Protein AF-A0A1H7T311-F1 (afdb_monomer)

pLDDT: mean 81.03, std 9.7, range [41.03, 91.69]

Nearest PDB structures (foldseek):
  3n1b-assembly2_B  TM=3.260E-01  e=4.628E-01  Mus musculus
  8f5h-assembly1_A  TM=3.523E-01  e=1.606E+00  Mus musculus
  8fit-assembly1_A  TM=4.089E-01  e=4.082E+00  synthetic construct
  3n1e-assembly2_B  TM=3.242E-01  e=2.081E+00  Mus musculus
  4a1s-assembly1_B  TM=5.057E-01  e=9.355E+00  Drosophila melanogaster

Foldseek 3Di:
DVVVVLVVLVVVLVVVLVVQLVVLCCQQPDDVHPHHNLVSNLVSVLVSLVSVLVSCVVVDDQLRNLQSVLVSLVSNLVSVVVVCVVVVPDCDPVNVVVSVVSNVSSVCSNCVVVVVVVVVD

Solvent-accessible surface area (backbone atoms only — not comparable to full-atom values): 6570 Å² total; per-residue (Å²): 113,66,70,60,54,53,52,50,52,51,50,52,51,50,55,52,38,52,52,47,39,53,54,34,44,52,42,13,68,37,91,90,39,98,36,52,58,64,56,17,46,50,53,31,53,51,52,40,51,50,52,52,46,69,74,42,51,94,77,45,53,74,60,54,44,21,42,52,53,20,49,52,46,50,51,55,47,48,48,54,52,51,50,40,61,73,70,65,53,76,83,43,72,68,57,54,49,52,48,51,50,49,52,53,52,23,49,45,38,54,46,47,60,66,54,62,64,64,74,77,111

Structure (mmCIF, N/CA/C/O backbone):
data_AF-A0A1H7T311-F1
#
_entry.id   AF-A0A1H7T311-F1
#
loop_
_atom_site.group_PDB
_atom_site.id
_atom_site.type_symbol
_atom_site.label_atom_id
_atom_site.label_alt_id
_atom_site.label_comp_id
_atom_site.label_asym_id
_atom_site.label_entity_id
_atom_site.label_seq_id
_atom_site.pdbx_PDB_ins_code
_atom_site.Cartn_x
_atom_site.Cartn_y
_atom_site.Cartn_z
_atom_site.occupancy
_atom_site.B_iso_or_equiv
_atom_site.auth_seq_id
_atom_site.auth_comp_id
_atom_site.auth_asym_id
_atom_site.auth_atom_id
_atom_site.pdbx_PDB_model_num
ATOM 1 N N . MET A 1 1 ? -20.824 -12.493 22.665 1.00 51.88 1 MET A N 1
ATOM 2 C CA . MET A 1 1 ? -21.071 -12.892 21.255 1.00 51.88 1 MET A CA 1
ATOM 3 C C . MET A 1 1 ? -20.292 -12.055 20.237 1.00 51.88 1 MET A C 1
ATOM 5 O O . MET A 1 1 ? -19.819 -12.632 19.267 1.00 51.88 1 MET A O 1
ATOM 9 N N . SER A 1 2 ? -20.088 -10.746 20.448 1.00 59.91 2 SER A N 1
ATOM 10 C CA . SER A 1 2 ? -19.362 -9.864 19.508 1.00 59.91 2 SER A CA 1
ATOM 11 C C . SER A 1 2 ? -17.925 -10.308 19.194 1.00 59.91 2 SER A C 1
ATOM 13 O O . SER A 1 2 ? -17.556 -10.378 18.029 1.00 59.91 2 SER A O 1
ATOM 15 N N . GLN A 1 3 ? -17.141 -10.706 20.203 1.00 62.62 3 GLN A 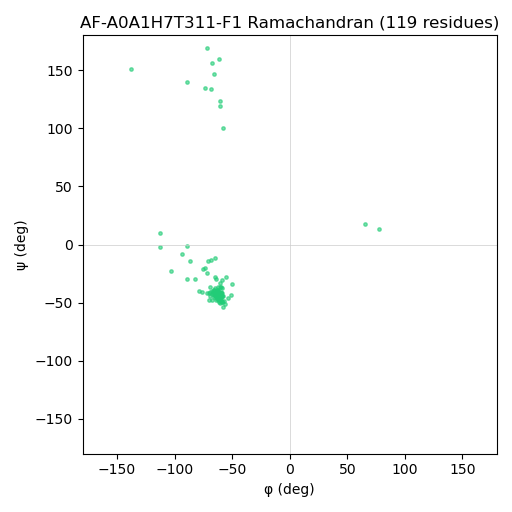N 1
ATOM 16 C CA . GLN A 1 3 ? -15.748 -11.150 20.020 1.00 62.62 3 GLN A CA 1
ATOM 17 C C . GLN A 1 3 ? -15.600 -12.371 19.093 1.00 62.62 3 GLN A C 1
ATOM 19 O O . GLN A 1 3 ? -14.646 -12.454 18.321 1.00 62.62 3 GLN A O 1
ATOM 24 N N . SER A 1 4 ? -16.550 -13.311 19.147 1.00 70.31 4 SER A N 1
ATOM 25 C CA . SER A 1 4 ? -16.546 -14.506 18.292 1.00 70.31 4 SER A CA 1
ATOM 26 C C . SER A 1 4 ? -16.850 -14.145 16.834 1.00 70.31 4 SER A C 1
ATOM 28 O O . SER A 1 4 ? -16.140 -14.586 15.932 1.00 70.31 4 SER A O 1
ATOM 30 N N . LEU A 1 5 ? -17.819 -13.253 16.608 1.00 71.12 5 LEU A N 1
ATOM 31 C CA . LEU A 1 5 ? -18.156 -12.723 15.284 1.00 71.12 5 LEU A CA 1
ATOM 32 C C . LEU A 1 5 ? -17.002 -11.935 14.653 1.00 71.12 5 LEU A C 1
ATOM 34 O O . LEU A 1 5 ? -16.716 -12.113 13.471 1.00 71.12 5 LEU A O 1
ATOM 38 N N . THR A 1 6 ? -16.300 -11.111 15.433 1.00 74.69 6 THR A N 1
ATOM 39 C CA . THR A 1 6 ? -15.123 -10.369 14.959 1.00 74.69 6 THR A CA 1
ATOM 40 C C . THR A 1 6 ? -13.998 -11.318 14.545 1.00 74.69 6 THR A C 1
ATOM 42 O O . THR A 1 6 ? -13.410 -11.151 13.479 1.00 74.69 6 THR A O 1
ATOM 45 N N . ARG A 1 7 ? -13.739 -12.371 15.330 1.00 78.38 7 ARG A N 1
ATOM 46 C CA . ARG A 1 7 ? -12.722 -13.379 15.000 1.00 78.38 7 ARG A CA 1
ATOM 47 C C . ARG A 1 7 ? -13.058 -14.144 13.717 1.00 78.38 7 ARG A C 1
ATOM 49 O O . ARG A 1 7 ? -12.171 -14.366 12.899 1.00 78.38 7 ARG A O 1
ATOM 56 N N . ILE A 1 8 ? -14.330 -14.494 13.518 1.00 82.56 8 ILE A N 1
ATOM 57 C CA . ILE A 1 8 ? -14.805 -15.142 12.287 1.00 82.56 8 ILE A CA 1
ATOM 58 C C . ILE A 1 8 ? -14.659 -14.195 11.090 1.00 82.56 8 ILE A C 1
ATOM 60 O O . ILE A 1 8 ? -14.152 -14.613 10.054 1.00 82.56 8 ILE A O 1
ATOM 64 N N . LYS A 1 9 ? -15.019 -12.911 11.232 1.00 80.00 9 LYS A N 1
ATOM 65 C CA . LYS A 1 9 ? -14.824 -11.906 10.174 1.00 80.00 9 LYS A CA 1
ATOM 66 C C . LYS A 1 9 ? -13.360 -11.800 9.746 1.00 80.00 9 LYS A C 1
ATOM 68 O O . LYS A 1 9 ? -13.082 -11.878 8.555 1.00 80.00 9 LYS A O 1
ATOM 73 N N . PHE A 1 10 ? -12.427 -11.692 10.692 1.00 83.12 10 PHE A N 1
ATOM 74 C CA . PHE A 1 10 ? -10.998 -11.648 10.365 1.00 83.12 10 PHE A CA 1
ATOM 75 C C . PHE A 1 10 ? -10.487 -12.946 9.743 1.00 83.12 10 PHE A C 1
ATOM 77 O O . PHE A 1 10 ? -9.679 -12.891 8.822 1.00 83.12 10 PHE A O 1
ATOM 84 N N . ALA A 1 11 ? -10.977 -14.104 10.193 1.00 84.44 11 ALA A N 1
ATOM 85 C CA . ALA A 1 11 ? -10.630 -15.383 9.583 1.00 84.44 11 ALA A CA 1
ATOM 86 C C . ALA A 1 11 ? -11.086 -15.449 8.117 1.00 84.44 11 ALA A C 1
ATOM 88 O O . ALA A 1 11 ? -10.303 -15.827 7.249 1.00 84.44 11 ALA A O 1
ATOM 89 N N . VAL A 1 12 ? -12.316 -15.013 7.823 1.00 87.38 12 VAL A N 1
ATOM 90 C CA . VAL A 1 12 ? -12.837 -14.940 6.450 1.00 87.38 12 VAL A CA 1
ATOM 91 C C . VAL A 1 12 ? -12.012 -13.971 5.605 1.00 87.38 12 VAL A C 1
ATOM 93 O O . VAL A 1 12 ? -11.591 -14.335 4.511 1.00 87.38 12 VAL A O 1
ATOM 96 N N . VAL A 1 13 ? -11.719 -12.772 6.116 1.00 88.06 13 VAL A N 1
ATOM 97 C CA . VAL A 1 13 ? -10.875 -11.790 5.414 1.00 88.06 13 VAL A CA 1
ATOM 98 C C . VAL A 1 13 ? -9.483 -12.361 5.139 1.00 88.06 13 VAL A C 1
ATOM 100 O O . VAL A 1 13 ? -8.975 -12.202 4.032 1.00 88.06 13 VAL A O 1
ATOM 103 N N . GLY A 1 14 ? -8.888 -13.079 6.095 1.00 86.69 14 GLY A N 1
ATOM 104 C CA . GLY A 1 14 ? -7.602 -13.752 5.916 1.00 86.69 14 GLY A CA 1
ATOM 105 C C . GLY A 1 14 ? -7.637 -14.802 4.804 1.00 86.69 14 GLY A C 1
ATOM 106 O O . GLY A 1 14 ? -6.791 -14.778 3.914 1.00 86.69 14 GLY A O 1
ATOM 107 N N . VAL A 1 15 ? -8.649 -15.676 4.796 1.00 91.12 15 VAL A N 1
ATOM 108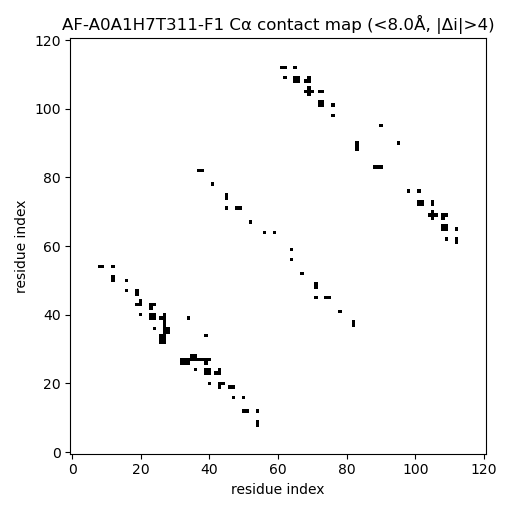 C CA . VAL A 1 15 ? -8.812 -16.702 3.747 1.00 91.12 15 VAL A CA 1
ATOM 109 C C . VAL A 1 15 ? -9.012 -16.063 2.372 1.00 91.12 15 VAL A C 1
ATOM 111 O O . VAL A 1 15 ? -8.344 -16.446 1.414 1.00 91.12 15 VAL A O 1
ATOM 114 N N . VAL A 1 16 ? -9.882 -15.055 2.268 1.00 90.31 16 VAL A N 1
ATOM 115 C CA . VAL A 1 16 ? -10.112 -14.323 1.013 1.00 90.31 16 VAL A CA 1
ATOM 116 C C . VAL A 1 16 ? -8.835 -13.620 0.544 1.00 90.31 16 VAL A C 1
ATOM 118 O O . VAL A 1 16 ? -8.522 -13.656 -0.643 1.00 90.31 16 VAL A O 1
ATOM 121 N N . SER A 1 17 ? -8.055 -13.045 1.463 1.00 87.69 17 SER A N 1
ATOM 122 C CA . SER A 1 17 ?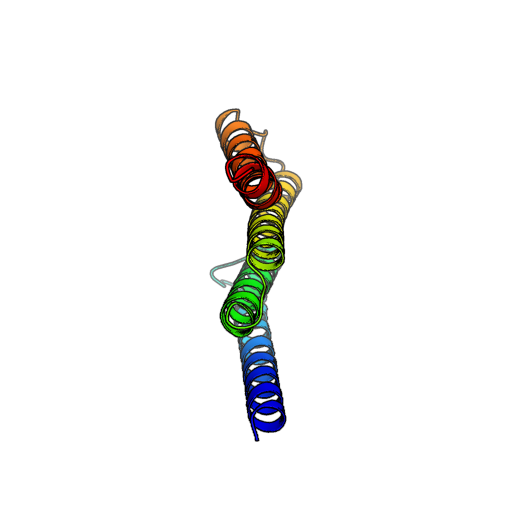 -6.781 -12.390 1.139 1.00 87.69 17 SER A CA 1
ATOM 123 C C . SER A 1 17 ? -5.771 -13.369 0.541 1.00 87.69 17 SER A C 1
ATOM 125 O O . SER A 1 17 ? -5.134 -13.053 -0.461 1.00 87.69 17 SER A O 1
ATOM 127 N N . LEU A 1 18 ? -5.664 -14.580 1.098 1.00 90.25 18 LEU A N 1
ATOM 128 C CA . LEU A 1 18 ? -4.796 -15.630 0.553 1.00 90.25 18 LEU A CA 1
ATOM 129 C C . LEU A 1 18 ? -5.221 -16.055 -0.857 1.00 90.25 18 LEU A C 1
ATOM 131 O O . LEU A 1 18 ? -4.364 -16.254 -1.717 1.00 90.25 18 LEU A O 1
ATOM 135 N N . LEU A 1 19 ? -6.529 -16.155 -1.114 1.00 91.69 19 LEU A N 1
ATOM 136 C CA . LEU A 1 19 ? -7.047 -16.470 -2.447 1.00 91.69 19 LEU A CA 1
ATOM 137 C C . LEU A 1 19 ? -6.724 -15.361 -3.454 1.00 91.69 19 LEU A C 1
ATOM 139 O O . LEU A 1 19 ? -6.274 -15.662 -4.556 1.00 91.69 19 LEU A O 1
ATOM 143 N N . ILE A 1 20 ? -6.891 -14.092 -3.070 1.00 90.50 20 ILE A N 1
ATOM 144 C CA . ILE A 1 20 ? -6.546 -12.938 -3.915 1.00 90.50 20 ILE A CA 1
ATOM 145 C C . ILE A 1 20 ? -5.061 -12.959 -4.273 1.00 90.50 20 ILE A C 1
ATOM 147 O O . ILE A 1 20 ? -4.720 -12.865 -5.450 1.00 90.50 20 ILE A O 1
ATOM 151 N N . ILE A 1 21 ? -4.185 -13.145 -3.280 1.00 90.19 21 ILE A N 1
ATOM 152 C CA . ILE A 1 21 ? -2.739 -13.250 -3.506 1.00 90.19 21 ILE A CA 1
ATOM 153 C C . ILE A 1 21 ? -2.439 -14.411 -4.457 1.00 90.19 21 ILE A C 1
ATOM 155 O O . ILE A 1 21 ? -1.725 -14.224 -5.437 1.00 90.19 21 ILE A O 1
ATOM 159 N N . GLY A 1 22 ? -3.007 -15.594 -4.211 1.00 88.88 22 GLY A N 1
ATOM 160 C CA . GLY A 1 22 ? -2.774 -16.771 -5.047 1.00 88.88 22 GLY A CA 1
ATOM 161 C C . GLY A 1 22 ? -3.194 -16.565 -6.504 1.00 88.88 22 GLY A C 1
ATOM 162 O O . GLY A 1 22 ? -2.442 -16.913 -7.414 1.00 88.88 22 GLY A O 1
ATOM 163 N N . VAL A 1 23 ? -4.365 -15.966 -6.738 1.00 90.25 23 VAL A N 1
ATOM 164 C CA . VAL A 1 23 ? -4.877 -15.690 -8.089 1.00 90.25 23 VAL A CA 1
ATOM 165 C C . VAL A 1 23 ? -4.028 -14.638 -8.799 1.00 90.25 23 VAL A C 1
ATOM 167 O O . VAL A 1 23 ? -3.634 -14.857 -9.943 1.00 90.25 23 VAL A O 1
ATOM 170 N N . LEU A 1 24 ? -3.713 -13.526 -8.133 1.00 89.56 24 LEU A N 1
ATOM 171 C CA . LEU A 1 24 ? -2.949 -12.435 -8.740 1.00 89.56 24 LEU A CA 1
ATOM 172 C C . LEU A 1 24 ? -1.499 -12.830 -9.005 1.00 89.56 24 LEU A C 1
ATOM 174 O O . LEU A 1 24 ? -1.009 -12.605 -10.106 1.00 89.56 24 LEU A O 1
ATOM 178 N N . MET A 1 25 ? -0.833 -13.493 -8.058 1.00 90.19 25 MET A N 1
ATOM 179 C CA . MET A 1 25 ? 0.533 -13.982 -8.267 1.00 90.19 25 MET A CA 1
ATOM 180 C C . MET A 1 25 ? 0.585 -15.020 -9.386 1.00 90.19 25 MET A C 1
ATOM 182 O O . MET A 1 25 ? 1.491 -14.983 -10.211 1.00 90.19 25 MET A O 1
ATOM 186 N N . ARG A 1 26 ? -0.410 -15.913 -9.475 1.00 88.50 26 ARG A N 1
ATOM 187 C CA . ARG A 1 26 ? -0.510 -16.843 -10.604 1.00 88.50 26 ARG A CA 1
ATOM 188 C C . ARG A 1 26 ? -0.696 -16.105 -11.930 1.00 88.50 26 ARG A C 1
ATOM 190 O O . ARG A 1 26 ? -0.085 -16.504 -12.912 1.00 88.50 26 ARG A O 1
ATOM 197 N N . ALA A 1 27 ? -1.515 -15.054 -11.961 1.00 85.56 27 ALA A N 1
ATOM 198 C CA . ALA A 1 27 ? -1.710 -14.239 -13.157 1.00 85.56 27 ALA A CA 1
ATOM 199 C C . ALA A 1 27 ? -0.434 -13.479 -13.561 1.00 85.56 27 ALA A C 1
ATOM 201 O O . ALA A 1 27 ? -0.135 -13.414 -14.747 1.00 85.56 27 ALA A O 1
ATOM 202 N N . GLY A 1 28 ? 0.333 -12.963 -12.595 1.00 83.50 28 GLY A N 1
ATOM 203 C CA . GLY A 1 28 ? 1.590 -12.249 -12.847 1.00 83.50 28 GLY A CA 1
ATOM 204 C C . GLY A 1 28 ? 2.781 -13.138 -13.210 1.00 83.50 28 GLY A C 1
ATOM 205 O O . GLY A 1 28 ? 3.749 -12.667 -13.795 1.00 83.50 28 GLY A O 1
ATOM 206 N N . LEU A 1 29 ? 2.730 -14.425 -12.854 1.00 86.31 29 LEU A N 1
ATOM 207 C CA . LEU A 1 29 ? 3.745 -15.419 -13.223 1.00 86.31 29 LEU A CA 1
ATOM 208 C C . LEU A 1 29 ? 3.392 -16.187 -14.506 1.00 86.31 29 LEU A C 1
ATOM 210 O O . LEU A 1 29 ? 4.210 -16.968 -14.987 1.00 86.31 29 LEU A O 1
ATOM 214 N N . ALA A 1 30 ? 2.180 -16.019 -15.039 1.00 87.25 30 ALA A N 1
ATOM 215 C CA . ALA A 1 30 ? 1.760 -16.690 -16.260 1.00 87.25 30 ALA A CA 1
ATOM 216 C C . ALA A 1 30 ? 2.435 -16.063 -17.490 1.00 87.25 30 ALA A C 1
ATOM 218 O O . ALA A 1 30 ? 2.450 -14.842 -17.649 1.00 87.25 30 ALA A O 1
ATOM 219 N N . GLU A 1 31 ? 2.947 -16.901 -18.394 1.00 79.50 31 GLU A N 1
ATOM 220 C CA . GLU A 1 31 ? 3.458 -16.445 -19.689 1.00 79.50 31 GLU A CA 1
ATOM 221 C C . GLU A 1 31 ? 2.331 -15.771 -20.492 1.00 79.50 31 GLU A C 1
ATOM 223 O O . GLU A 1 31 ? 1.274 -16.362 -20.712 1.00 79.50 31 GLU A O 1
ATOM 228 N N . GLY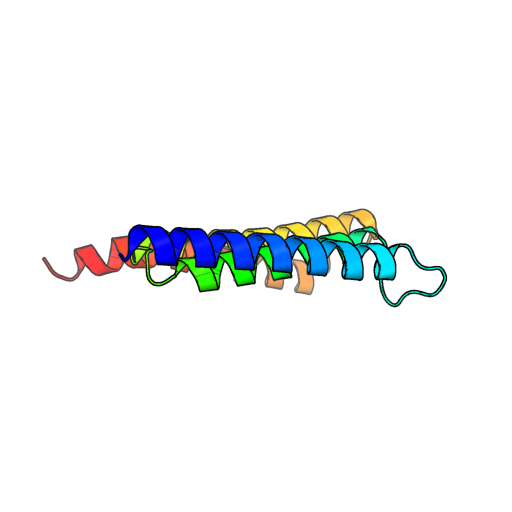 A 1 32 ? 2.540 -14.513 -20.898 1.00 79.12 32 GLY A N 1
ATOM 229 C CA . GLY A 1 32 ? 1.516 -13.697 -21.567 1.00 79.12 32 GLY A CA 1
ATOM 230 C C . GLY A 1 32 ? 0.442 -13.115 -20.636 1.00 79.12 32 GLY A C 1
ATOM 231 O O . GLY A 1 32 ? -0.589 -12.647 -21.119 1.00 79.12 32 GLY A O 1
ATOM 232 N N . GLY A 1 33 ? 0.656 -13.157 -19.316 1.00 74.88 33 GLY A N 1
ATOM 233 C CA . GLY A 1 33 ? -0.225 -12.536 -18.330 1.00 74.88 33 GLY A CA 1
ATOM 234 C C . GLY A 1 33 ? -0.332 -11.009 -18.483 1.00 74.88 33 GLY A C 1
ATOM 235 O O . GLY A 1 33 ? 0.542 -10.377 -19.076 1.00 74.88 33 GLY A O 1
ATOM 236 N N . PRO A 1 34 ? -1.400 -10.393 -17.940 1.00 78.56 34 PRO A N 1
ATOM 237 C CA . PRO A 1 34 ? -1.649 -8.954 -18.067 1.00 78.56 34 PRO A CA 1
ATOM 238 C C . PRO A 1 34 ? -0.678 -8.084 -17.258 1.00 78.56 34 PRO A C 1
ATOM 240 O O . PRO A 1 34 ? -0.649 -6.875 -17.465 1.00 78.56 34 PRO A O 1
ATOM 243 N N . TRP A 1 35 ? 0.065 -8.688 -16.329 1.00 81.12 35 TRP A N 1
ATOM 244 C CA . TRP A 1 35 ? 0.946 -8.005 -15.389 1.00 81.12 35 TRP A CA 1
ATOM 245 C C . TRP A 1 35 ? 2.259 -8.754 -15.234 1.00 81.12 35 TRP A C 1
ATOM 247 O O . TRP A 1 35 ? 2.288 -9.983 -15.311 1.00 81.12 35 TRP A O 1
ATOM 257 N N . GLY A 1 36 ? 3.326 -8.016 -14.936 1.00 84.56 36 GLY A N 1
ATOM 258 C CA . GLY A 1 36 ? 4.571 -8.608 -14.453 1.00 84.56 36 GLY A CA 1
ATOM 259 C C . GLY A 1 36 ? 4.459 -9.124 -13.006 1.00 84.56 36 GLY A C 1
ATOM 260 O O . GLY A 1 36 ? 3.517 -8.782 -12.284 1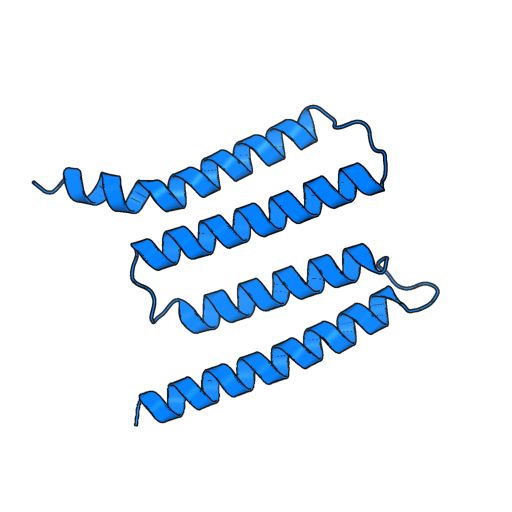.00 84.56 36 GLY A O 1
ATOM 261 N N . PRO A 1 37 ? 5.450 -9.894 -12.513 1.00 84.75 37 PRO A N 1
ATOM 262 C CA . PRO A 1 37 ? 5.443 -10.411 -11.141 1.00 84.75 37 PRO A CA 1
ATOM 263 C C . PRO A 1 37 ? 5.390 -9.308 -10.074 1.00 84.75 37 PRO A C 1
ATOM 265 O O . PRO A 1 37 ? 4.725 -9.464 -9.050 1.00 84.75 37 PRO A O 1
ATOM 268 N N . PHE A 1 38 ? 6.076 -8.185 -10.315 1.00 84.44 38 PHE A N 1
ATOM 269 C CA . PHE A 1 38 ? 6.099 -7.041 -9.403 1.00 84.44 38 PHE A CA 1
ATOM 270 C C . PHE A 1 38 ? 4.749 -6.312 -9.361 1.00 84.44 38 PHE A C 1
ATOM 272 O O . PHE A 1 38 ? 4.203 -6.091 -8.282 1.00 84.44 38 PHE A O 1
ATOM 279 N N . GLU A 1 39 ? 4.171 -6.015 -10.526 1.00 84.06 39 GLU A N 1
ATOM 280 C CA . GLU A 1 39 ? 2.852 -5.385 -10.646 1.00 84.06 39 GLU A CA 1
ATOM 281 C C . GLU A 1 39 ? 1.756 -6.247 -10.004 1.00 84.06 39 GLU A C 1
ATOM 283 O O . GLU A 1 39 ? 0.927 -5.750 -9.243 1.00 84.06 39 GLU A O 1
ATOM 288 N N . ALA A 1 40 ? 1.784 -7.562 -10.233 1.00 86.94 40 ALA A N 1
ATOM 289 C CA . ALA A 1 40 ? 0.844 -8.488 -9.613 1.00 86.94 40 ALA A CA 1
ATOM 290 C C . ALA A 1 40 ? 0.963 -8.509 -8.080 1.00 86.94 40 ALA A C 1
ATOM 292 O O . ALA A 1 40 ? -0.055 -8.503 -7.381 1.00 86.94 40 ALA A O 1
ATOM 293 N N . ALA A 1 41 ? 2.191 -8.483 -7.548 1.00 86.50 41 ALA A N 1
ATOM 294 C CA . ALA A 1 41 ? 2.432 -8.387 -6.111 1.00 86.50 41 ALA A CA 1
ATOM 295 C C . ALA A 1 41 ? 1.917 -7.057 -5.540 1.00 86.50 41 ALA A C 1
ATOM 297 O O . ALA A 1 41 ? 1.238 -7.045 -4.513 1.00 86.50 41 ALA A O 1
ATOM 298 N N . ALA A 1 42 ? 2.179 -5.946 -6.228 1.00 87.75 42 ALA A N 1
ATOM 299 C CA . ALA A 1 42 ? 1.696 -4.623 -5.859 1.00 87.75 42 ALA A CA 1
ATOM 300 C C . ALA A 1 42 ? 0.162 -4.558 -5.795 1.00 87.75 42 ALA A C 1
ATOM 302 O O . ALA A 1 42 ? -0.402 -4.128 -4.786 1.00 87.75 42 ALA A O 1
ATOM 303 N N . VAL A 1 43 ? -0.527 -5.044 -6.832 1.00 88.19 43 VAL A N 1
ATOM 304 C CA . VAL A 1 43 ? -1.997 -5.095 -6.873 1.00 88.19 43 VAL A CA 1
ATOM 305 C C . VAL A 1 43 ? -2.541 -5.972 -5.744 1.00 88.19 43 VAL A C 1
ATOM 307 O O . VAL A 1 43 ? -3.493 -5.577 -5.065 1.00 88.19 43 VAL A O 1
ATOM 310 N N . ALA A 1 44 ? -1.921 -7.128 -5.490 1.00 89.50 44 ALA A N 1
ATOM 311 C CA . ALA A 1 44 ? -2.336 -8.025 -4.416 1.00 89.50 44 ALA A CA 1
ATOM 312 C C . ALA A 1 44 ? -2.210 -7.369 -3.037 1.00 89.50 44 ALA A C 1
ATOM 314 O O . ALA A 1 44 ? -3.165 -7.389 -2.257 1.00 89.50 44 ALA A O 1
ATOM 315 N N . ILE A 1 45 ? -1.066 -6.742 -2.752 1.00 89.31 45 ILE A N 1
ATOM 316 C CA . ILE A 1 45 ? -0.817 -6.040 -1.490 1.00 89.31 45 ILE A CA 1
ATOM 317 C C . ILE A 1 45 ? -1.839 -4.914 -1.295 1.00 89.31 45 ILE A C 1
ATOM 319 O O . ILE A 1 45 ? -2.447 -4.822 -0.227 1.00 89.31 45 ILE A O 1
ATOM 323 N N . THR A 1 46 ? -2.097 -4.104 -2.326 1.00 90.00 46 THR A N 1
ATOM 324 C CA . THR A 1 46 ? -3.067 -3.003 -2.249 1.00 90.00 4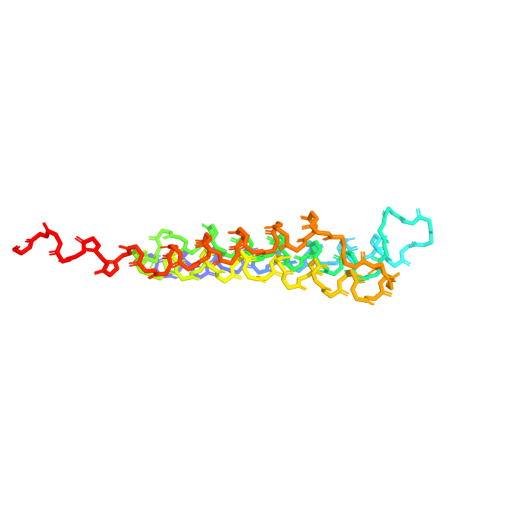6 THR A CA 1
ATOM 325 C C . THR A 1 46 ? -4.494 -3.506 -2.022 1.00 90.00 46 THR A C 1
ATOM 327 O O . THR A 1 46 ? -5.193 -2.981 -1.154 1.00 90.00 46 THR A O 1
ATOM 330 N N . MET A 1 47 ? -4.939 -4.551 -2.730 1.00 89.81 47 MET A N 1
ATOM 331 C CA . MET A 1 47 ? -6.276 -5.123 -2.515 1.00 89.81 47 MET A CA 1
ATOM 332 C C . MET A 1 47 ? -6.445 -5.682 -1.100 1.00 89.81 47 MET A C 1
ATOM 334 O O . MET A 1 47 ? -7.467 -5.428 -0.458 1.00 89.81 47 MET A O 1
ATOM 338 N N . VAL A 1 48 ? -5.446 -6.409 -0.592 1.00 91.62 48 VAL A N 1
ATOM 339 C CA . VAL A 1 48 ? -5.471 -6.955 0.772 1.00 91.62 48 VAL A CA 1
ATOM 340 C C . VAL A 1 48 ? -5.496 -5.832 1.805 1.00 91.62 48 VAL A C 1
ATOM 342 O O . VAL A 1 48 ? -6.288 -5.884 2.745 1.00 91.62 48 VAL A O 1
ATOM 345 N N . ALA A 1 49 ? -4.696 -4.782 1.616 1.00 89.06 49 ALA A N 1
ATOM 346 C CA . ALA A 1 49 ? -4.664 -3.645 2.525 1.00 89.06 49 ALA A CA 1
ATOM 347 C C . ALA A 1 49 ? -6.018 -2.907 2.576 1.00 89.06 49 ALA A C 1
ATOM 349 O O . ALA A 1 49 ? -6.496 -2.584 3.664 1.00 89.06 49 ALA A O 1
ATOM 350 N N . ILE A 1 50 ? -6.688 -2.719 1.432 1.00 88.44 50 ILE A N 1
ATOM 351 C CA . ILE A 1 50 ? -8.039 -2.131 1.366 1.00 88.44 50 ILE A CA 1
ATOM 352 C C . ILE A 1 50 ? -9.070 -3.025 2.064 1.00 88.44 50 ILE A C 1
ATOM 354 O O . ILE A 1 50 ? -9.914 -2.527 2.810 1.00 88.44 50 ILE A O 1
ATOM 358 N N . LEU A 1 51 ? -9.017 -4.342 1.843 1.00 89.25 51 LEU A N 1
ATOM 359 C CA . LEU A 1 51 ? -9.928 -5.290 2.491 1.00 89.25 51 LEU A CA 1
ATOM 360 C C . LEU A 1 51 ? -9.759 -5.286 4.010 1.00 89.25 51 LEU A C 1
ATOM 362 O O . LEU A 1 51 ? -10.750 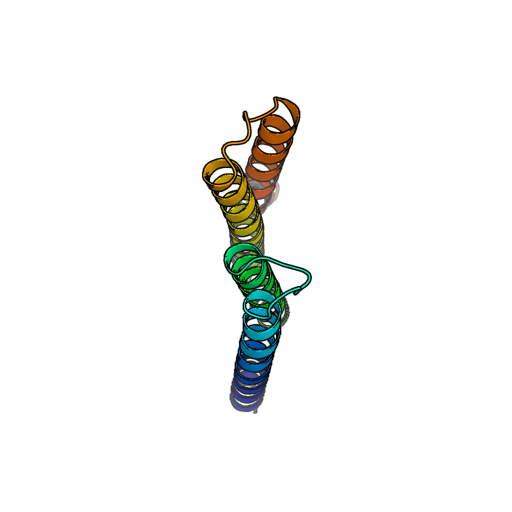-5.235 4.740 1.00 89.25 51 LEU A O 1
ATOM 366 N N . LEU A 1 52 ? -8.514 -5.291 4.489 1.00 86.75 52 LEU A N 1
ATOM 367 C CA . LEU A 1 52 ? -8.207 -5.191 5.912 1.00 86.75 52 LEU A CA 1
ATOM 368 C C . LEU A 1 52 ? -8.705 -3.868 6.493 1.00 86.75 52 LEU A C 1
ATOM 370 O O . LEU A 1 52 ? -9.370 -3.881 7.531 1.00 86.75 52 LEU A O 1
ATOM 374 N N . PHE A 1 53 ? -8.470 -2.750 5.806 1.00 87.19 53 PHE A N 1
ATOM 375 C CA . PHE A 1 53 ? -8.970 -1.442 6.222 1.00 87.19 53 PHE A CA 1
ATOM 376 C C . PHE A 1 53 ? -10.497 -1.434 6.346 1.00 87.19 53 PHE A C 1
ATOM 378 O O . PHE A 1 53 ? -11.013 -1.202 7.434 1.00 87.19 53 PHE A O 1
ATOM 385 N N . LYS A 1 54 ? -11.233 -1.833 5.301 1.00 87.00 54 LYS A N 1
ATOM 386 C CA . LYS A 1 54 ? -12.705 -1.906 5.355 1.00 87.00 54 LYS A CA 1
ATOM 387 C C . LYS A 1 54 ? -13.227 -2.865 6.424 1.00 87.00 54 LYS A C 1
ATOM 389 O O . LYS A 1 54 ? -14.283 -2.646 7.007 1.00 87.00 54 LYS A O 1
ATOM 394 N N . SER A 1 55 ? -12.504 -3.949 6.702 1.00 83.75 55 SER A N 1
ATOM 395 C CA . SER A 1 55 ? -12.897 -4.889 7.758 1.00 83.75 55 SER A CA 1
ATOM 396 C C . SER A 1 55 ? -12.696 -4.329 9.173 1.00 83.75 55 SER A C 1
ATOM 398 O O . SER A 1 55 ? -13.365 -4.770 10.112 1.00 83.75 55 SER A O 1
ATOM 400 N N . THR A 1 56 ? -11.787 -3.361 9.324 1.00 83.75 56 THR A N 1
ATOM 401 C CA . THR A 1 56 ? -11.372 -2.790 10.611 1.00 83.75 56 THR A CA 1
ATOM 402 C C . THR A 1 56 ? -11.981 -1.420 10.880 1.00 83.75 56 THR A C 1
ATOM 404 O O . THR A 1 56 ? -12.127 -1.093 12.053 1.00 83.75 56 THR A O 1
ATOM 407 N N . GLU A 1 57 ? -12.406 -0.671 9.855 1.00 82.19 57 GLU A N 1
ATOM 408 C CA . GLU A 1 57 ? -12.836 0.736 9.951 1.00 82.19 57 GLU A CA 1
ATOM 409 C C . GLU A 1 57 ? -13.876 0.981 11.055 1.00 82.19 57 GLU A C 1
ATOM 411 O O . GLU A 1 57 ? -13.704 1.875 11.875 1.00 82.19 57 GLU A O 1
ATOM 416 N N . ALA A 1 58 ? -14.874 0.101 11.189 1.00 81.00 58 ALA A N 1
ATOM 417 C CA . ALA A 1 58 ? -15.922 0.209 12.210 1.00 81.00 58 ALA A CA 1
ATOM 418 C C . ALA A 1 58 ? -15.423 0.064 13.665 1.00 81.00 58 ALA A C 1
ATOM 420 O O . ALA A 1 58 ? -16.176 0.310 14.605 1.00 81.00 58 ALA A O 1
ATOM 421 N N . HIS A 1 59 ? -14.179 -0.376 13.861 1.00 81.69 59 HIS A N 1
ATOM 422 C CA . HIS A 1 59 ? -13.541 -0.563 15.166 1.00 81.69 59 HIS A CA 1
ATOM 423 C C . HIS A 1 59 ? -12.386 0.422 15.401 1.00 81.69 59 HIS A C 1
ATOM 425 O O . HIS A 1 59 ? -11.762 0.378 16.463 1.00 81.69 59 HIS A O 1
ATOM 431 N N . LEU A 1 60 ? -12.070 1.280 14.426 1.00 82.38 60 LEU A N 1
ATOM 432 C CA . LEU A 1 60 ? -11.015 2.277 14.549 1.00 82.38 60 LEU A CA 1
ATOM 433 C C . LEU A 1 60 ? -11.585 3.570 15.134 1.00 82.38 60 LEU A C 1
ATOM 435 O O . LEU A 1 60 ? -12.668 4.023 14.778 1.00 82.38 60 LEU A O 1
ATOM 439 N N . SER A 1 61 ? -10.827 4.200 16.028 1.00 84.62 61 SER A N 1
ATOM 440 C CA . SER A 1 61 ? -11.072 5.607 16.356 1.00 84.62 61 SER A CA 1
ATOM 441 C C . SER A 1 61 ? -10.736 6.496 15.153 1.00 84.62 61 SER A C 1
ATOM 443 O O . SER A 1 61 ? -9.859 6.152 14.362 1.00 84.62 61 SER A O 1
ATOM 445 N N . THR A 1 62 ? -11.327 7.691 15.064 1.00 82.44 62 THR A N 1
ATOM 446 C CA . THR A 1 62 ? -11.080 8.666 13.978 1.00 82.44 62 THR A CA 1
ATOM 447 C C . THR A 1 62 ? -9.590 8.932 13.726 1.00 82.44 62 THR A C 1
ATOM 449 O O . THR A 1 62 ? -9.157 9.128 12.594 1.00 82.44 62 THR A O 1
ATOM 452 N N . ARG A 1 63 ? -8.764 8.903 14.782 1.00 81.00 63 ARG A N 1
ATOM 453 C CA . ARG A 1 63 ? -7.309 9.059 14.654 1.00 81.00 63 ARG A CA 1
ATOM 454 C C . ARG A 1 63 ? -6.644 7.831 14.032 1.00 81.00 63 ARG A C 1
ATOM 456 O O . ARG A 1 63 ? -5.739 7.984 13.220 1.00 81.00 63 ARG A O 1
ATOM 463 N N . GLN A 1 64 ? -7.057 6.629 14.425 1.00 84.12 64 GLN A N 1
ATOM 464 C CA . GLN A 1 64 ? -6.518 5.390 13.863 1.00 84.12 64 GLN A CA 1
ATOM 465 C C . GLN A 1 64 ? -6.960 5.196 12.412 1.00 84.12 64 GLN A C 1
ATOM 467 O O . GLN A 1 64 ? -6.160 4.746 11.600 1.00 84.12 64 GLN A O 1
ATOM 472 N N . GLU A 1 65 ? -8.191 5.584 12.081 1.00 85.75 65 GLU A N 1
ATOM 473 C CA . GLU A 1 65 ? -8.703 5.586 10.712 1.00 85.75 65 GLU A CA 1
ATOM 474 C C . GLU A 1 65 ? -7.879 6.519 9.814 1.00 85.75 65 GLU A C 1
ATOM 476 O O . GLU A 1 65 ? -7.374 6.085 8.781 1.00 85.75 65 GLU A O 1
ATOM 481 N N . GLY A 1 66 ? -7.639 7.762 10.253 1.00 84.88 66 GLY A N 1
ATOM 482 C CA . GLY A 1 66 ? -6.790 8.712 9.526 1.00 84.88 66 GLY A CA 1
ATOM 483 C C . GLY A 1 66 ? -5.360 8.203 9.311 1.00 84.88 66 GLY A C 1
ATOM 484 O O . GLY A 1 66 ? -4.819 8.309 8.212 1.00 84.88 66 GLY A O 1
ATOM 485 N N . VAL A 1 67 ? -4.755 7.572 10.325 1.00 87.00 67 VAL A N 1
ATOM 486 C CA . VAL A 1 67 ? -3.426 6.947 10.188 1.00 87.00 67 VAL A CA 1
ATOM 487 C C . VAL A 1 67 ? -3.455 5.770 9.213 1.00 87.00 67 VAL A C 1
ATOM 489 O O . VAL A 1 67 ? -2.558 5.650 8.383 1.00 87.00 67 VAL A O 1
ATOM 492 N N . ALA A 1 68 ? -4.470 4.910 9.276 1.00 86.75 68 ALA A N 1
ATOM 493 C CA . ALA A 1 68 ? -4.578 3.762 8.383 1.00 86.75 68 ALA A CA 1
ATOM 494 C C . ALA A 1 68 ? -4.785 4.190 6.917 1.00 86.75 68 ALA A C 1
ATOM 496 O O . ALA A 1 68 ? -4.143 3.634 6.027 1.00 86.75 68 ALA A O 1
ATOM 497 N N . LEU A 1 69 ? -5.586 5.230 6.667 1.00 87.06 69 LEU A N 1
ATOM 498 C CA . LEU A 1 69 ? -5.725 5.845 5.343 1.00 87.06 69 LEU A CA 1
ATOM 499 C C . LEU A 1 69 ? -4.408 6.454 4.853 1.00 87.06 69 LEU A C 1
ATOM 501 O O . LEU A 1 69 ? -4.016 6.230 3.710 1.00 87.06 69 LEU A O 1
ATOM 505 N N . ALA A 1 70 ? -3.688 7.175 5.715 1.00 86.94 70 ALA A N 1
ATOM 506 C CA . ALA A 1 70 ? -2.384 7.727 5.366 1.00 86.94 70 ALA A CA 1
ATOM 507 C C . ALA A 1 70 ? -1.377 6.626 5.001 1.00 86.94 70 ALA A C 1
ATOM 509 O O . ALA A 1 70 ? -0.662 6.755 4.010 1.00 86.94 70 ALA A O 1
ATOM 510 N N . LEU A 1 71 ? -1.360 5.516 5.746 1.00 89.12 71 LEU A N 1
ATOM 511 C CA . LEU A 1 71 ? -0.519 4.360 5.436 1.00 89.12 71 LEU A CA 1
ATOM 512 C C . LEU A 1 71 ? -0.899 3.704 4.106 1.00 89.12 71 LEU A C 1
ATOM 514 O O . LEU A 1 71 ? -0.003 3.352 3.346 1.00 89.12 71 LEU A O 1
ATOM 518 N N . LEU A 1 72 ? -2.192 3.580 3.790 1.00 88.44 72 LEU A N 1
ATOM 519 C CA . LEU A 1 72 ? -2.644 3.087 2.484 1.00 88.44 72 LEU A CA 1
ATOM 520 C C . LEU A 1 72 ? -2.173 3.987 1.338 1.00 88.44 72 LEU A C 1
ATOM 522 O O . LEU A 1 72 ? -1.701 3.493 0.317 1.00 88.44 72 LEU A O 1
ATOM 526 N N . ILE A 1 73 ? -2.261 5.307 1.511 1.00 87.81 73 ILE A N 1
ATOM 527 C CA . ILE A 1 73 ? -1.788 6.267 0.509 1.00 87.81 73 ILE A CA 1
ATOM 528 C C . ILE A 1 73 ? -0.274 6.138 0.328 1.00 87.81 73 ILE A C 1
ATOM 530 O O . ILE A 1 73 ? 0.199 6.030 -0.802 1.00 87.81 73 ILE A O 1
ATOM 534 N N . LEU A 1 74 ? 0.489 6.101 1.423 1.00 89.25 74 LEU A N 1
ATOM 535 C CA . LEU A 1 74 ? 1.944 5.948 1.379 1.00 89.25 74 LEU A CA 1
ATOM 536 C C . LEU A 1 74 ? 2.370 4.614 0.763 1.00 89.25 74 LEU A C 1
ATOM 538 O O . LEU A 1 74 ? 3.344 4.581 0.018 1.00 89.25 74 LEU A O 1
ATOM 542 N N . LEU A 1 75 ? 1.632 3.535 1.024 1.00 90.12 75 LEU A N 1
ATOM 543 C CA . LEU A 1 75 ? 1.848 2.232 0.404 1.00 90.12 75 LEU A CA 1
ATOM 544 C C . LEU A 1 75 ? 1.688 2.315 -1.119 1.00 90.12 75 LEU A C 1
ATOM 546 O O . LEU A 1 75 ? 2.589 1.905 -1.846 1.00 90.12 75 LEU A O 1
ATOM 550 N N . CYS A 1 76 ? 0.592 2.904 -1.606 1.00 87.44 76 CYS A N 1
ATOM 551 C CA . CYS A 1 76 ? 0.365 3.095 -3.040 1.00 87.44 76 CYS A CA 1
ATOM 552 C C . CYS A 1 76 ? 1.442 3.978 -3.685 1.00 87.44 76 CYS A C 1
ATOM 554 O O . CYS A 1 76 ? 1.946 3.653 -4.758 1.00 87.44 76 CYS A O 1
ATOM 556 N N . LEU A 1 77 ? 1.828 5.076 -3.029 1.00 87.00 77 LEU A N 1
ATOM 557 C CA . LEU A 1 77 ? 2.898 5.951 -3.515 1.00 87.00 77 LEU A CA 1
ATOM 558 C C . LEU A 1 77 ? 4.252 5.242 -3.550 1.00 87.00 77 LEU A C 1
ATOM 560 O O . LEU A 1 77 ? 4.994 5.402 -4.514 1.00 87.00 77 LEU A O 1
ATOM 564 N N . GLY A 1 78 ? 4.565 4.456 -2.519 1.00 85.25 78 GLY A N 1
ATOM 565 C CA . GLY A 1 78 ? 5.790 3.669 -2.442 1.00 85.25 78 GLY A CA 1
ATOM 566 C C . GLY A 1 78 ? 5.867 2.635 -3.559 1.00 85.25 78 GLY A C 1
ATOM 567 O O . GLY A 1 78 ? 6.896 2.537 -4.216 1.00 85.25 78 GLY A O 1
ATOM 568 N N . ILE A 1 79 ? 4.764 1.932 -3.832 1.00 86.56 79 ILE A N 1
ATOM 569 C CA . ILE A 1 79 ? 4.654 0.999 -4.960 1.00 86.56 79 ILE A CA 1
ATOM 570 C C . ILE A 1 79 ? 4.960 1.710 -6.283 1.00 86.56 79 ILE A C 1
ATOM 572 O O . ILE A 1 79 ? 5.823 1.251 -7.022 1.00 86.56 79 ILE A O 1
ATOM 576 N N . VAL A 1 80 ? 4.310 2.847 -6.555 1.00 83.94 80 VAL A N 1
ATOM 577 C CA . VAL A 1 80 ? 4.521 3.617 -7.796 1.00 83.94 80 VAL A CA 1
ATOM 578 C C . VAL A 1 80 ?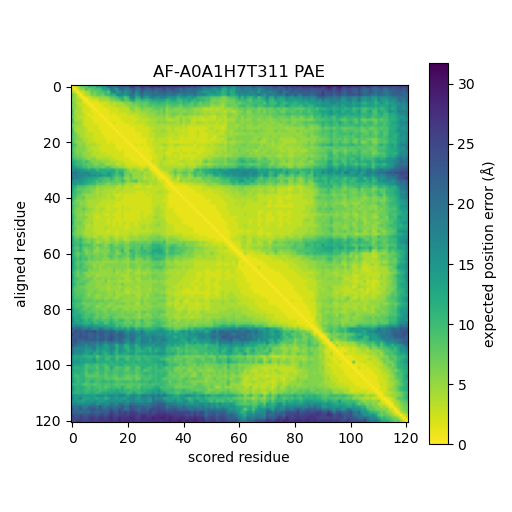 5.958 4.133 -7.905 1.00 83.94 80 VAL A C 1
ATOM 580 O O . VAL A 1 80 ? 6.542 4.120 -8.984 1.00 83.94 80 VAL A O 1
ATOM 583 N N . ALA A 1 81 ? 6.549 4.586 -6.799 1.00 82.75 81 ALA A N 1
ATOM 584 C CA . ALA A 1 81 ? 7.927 5.064 -6.789 1.00 82.75 81 ALA A CA 1
ATOM 585 C C . ALA A 1 81 ? 8.931 3.934 -7.064 1.00 82.75 81 ALA A C 1
ATOM 587 O O . ALA A 1 81 ? 9.880 4.132 -7.818 1.00 82.75 81 ALA A O 1
ATOM 588 N N . VAL A 1 82 ? 8.722 2.753 -6.474 1.00 84.19 82 VAL A N 1
ATOM 589 C CA . VAL A 1 82 ? 9.565 1.575 -6.720 1.00 84.19 82 VAL A CA 1
ATOM 590 C C . VAL A 1 82 ? 9.410 1.089 -8.159 1.00 84.19 82 VAL A C 1
ATOM 592 O O . VAL A 1 82 ? 10.415 0.782 -8.791 1.00 84.19 82 VAL A O 1
ATOM 595 N N . ASP A 1 83 ? 8.189 1.079 -8.693 1.00 81.69 83 ASP A N 1
ATOM 596 C CA . ASP A 1 83 ? 7.920 0.715 -10.085 1.00 81.69 83 ASP A CA 1
ATOM 597 C C . ASP A 1 83 ? 8.680 1.622 -11.065 1.00 81.69 83 ASP A C 1
ATOM 599 O O . ASP A 1 83 ? 9.448 1.141 -11.895 1.00 81.69 83 ASP A O 1
ATOM 603 N N . ALA A 1 84 ? 8.589 2.944 -10.876 1.00 78.00 84 ALA A N 1
ATOM 604 C CA . ALA A 1 84 ? 9.314 3.922 -11.688 1.00 78.00 84 ALA A CA 1
ATOM 605 C C . ALA A 1 84 ? 10.844 3.757 -11.602 1.00 78.00 84 ALA A C 1
ATOM 607 O O . ALA A 1 84 ? 11.546 3.924 -12.601 1.00 78.00 84 ALA A O 1
ATOM 608 N N . LEU A 1 85 ? 11.372 3.404 -10.422 1.00 80.56 85 LEU A N 1
ATOM 609 C CA . LEU A 1 85 ? 12.799 3.124 -10.234 1.00 80.56 85 LEU A CA 1
ATOM 610 C C . LEU A 1 85 ? 13.243 1.855 -10.972 1.00 80.56 85 LEU A C 1
ATOM 612 O O . LEU A 1 85 ? 14.309 1.857 -11.583 1.00 80.56 85 LEU A O 1
ATOM 616 N N . ILE A 1 86 ? 12.446 0.784 -10.919 1.00 80.69 86 ILE A N 1
ATOM 617 C CA . ILE A 1 86 ? 12.746 -0.484 -11.599 1.00 80.69 86 ILE A CA 1
ATOM 618 C C . ILE A 1 86 ? 12.638 -0.321 -13.119 1.00 80.69 86 ILE A C 1
ATOM 620 O O . ILE A 1 86 ? 13.489 -0.831 -13.847 1.00 80.69 86 ILE A O 1
ATOM 624 N N . ALA A 1 87 ? 11.634 0.417 -13.598 1.00 79.69 87 ALA A N 1
ATOM 625 C CA . ALA A 1 87 ? 11.424 0.688 -15.018 1.00 79.69 87 ALA A CA 1
ATOM 626 C C . ALA A 1 87 ? 12.506 1.602 -15.629 1.00 79.69 87 ALA A C 1
ATOM 628 O O . ALA A 1 87 ? 12.600 1.719 -16.850 1.00 79.69 87 ALA A O 1
ATOM 629 N N . GLY A 1 88 ? 13.333 2.250 -14.799 1.00 70.75 88 GLY A N 1
ATOM 630 C CA . GLY A 1 88 ? 14.365 3.183 -15.253 1.00 70.75 88 GLY A CA 1
ATOM 631 C C . GLY A 1 88 ? 13.791 4.435 -15.922 1.00 70.75 88 GLY A C 1
ATOM 632 O O . GLY A 1 88 ? 14.508 5.131 -16.643 1.00 70.75 88 GLY A O 1
ATOM 633 N N . GLU A 1 89 ? 12.505 4.723 -15.710 1.00 70.44 89 GLU A N 1
ATOM 634 C CA . GLU A 1 89 ? 11.859 5.892 -16.288 1.00 70.44 89 GLU A CA 1
ATOM 635 C C . GLU A 1 89 ? 12.414 7.167 -15.647 1.00 70.44 89 GLU A C 1
ATOM 637 O O . GLU A 1 89 ? 12.537 7.289 -14.424 1.00 70.44 89 GLU A O 1
ATOM 642 N N . ALA A 1 90 ? 12.735 8.163 -16.477 1.00 67.31 90 ALA A N 1
ATOM 643 C CA . ALA A 1 90 ? 13.043 9.490 -15.972 1.00 67.31 90 ALA A CA 1
ATOM 644 C C . ALA A 1 90 ? 11.811 10.012 -15.224 1.00 67.31 90 ALA A C 1
ATOM 646 O O . ALA A 1 90 ? 10.738 10.149 -15.815 1.00 67.31 90 ALA A O 1
ATOM 647 N N . ILE A 1 91 ? 11.963 10.300 -13.927 1.00 64.06 91 ILE A N 1
ATOM 648 C CA . ILE A 1 91 ? 10.879 10.814 -13.086 1.00 64.06 91 ILE A CA 1
ATOM 649 C C . ILE A 1 91 ? 10.361 12.111 -13.713 1.00 64.06 91 ILE A C 1
ATOM 651 O O . ILE A 1 91 ? 10.963 13.178 -13.580 1.00 64.06 91 ILE A O 1
ATOM 655 N N . SER A 1 92 ? 9.242 12.018 -14.432 1.00 71.12 92 SER A N 1
ATOM 656 C CA . SER A 1 92 ? 8.620 13.184 -15.045 1.00 71.12 92 SER A CA 1
ATOM 657 C C . SER A 1 92 ? 8.125 14.128 -13.946 1.00 71.12 92 SER A C 1
ATOM 659 O O . SER A 1 92 ? 7.664 13.687 -12.889 1.00 71.12 92 SER A O 1
ATOM 661 N N . GLY A 1 93 ? 8.160 15.443 -14.190 1.00 70.38 93 GLY A N 1
ATOM 662 C CA . GLY A 1 93 ? 7.626 16.425 -13.235 1.00 70.38 93 GLY A CA 1
ATOM 663 C C . GLY A 1 93 ? 6.161 16.153 -12.858 1.00 70.38 93 GLY A C 1
ATOM 664 O O . GLY A 1 93 ? 5.746 16.422 -11.733 1.00 70.38 93 GLY A O 1
ATOM 665 N N . GLY A 1 94 ? 5.396 15.529 -13.763 1.00 72.38 94 GLY A N 1
ATOM 666 C CA . GLY A 1 94 ? 4.039 15.053 -13.496 1.00 72.38 94 GLY A CA 1
ATOM 667 C C . GLY A 1 94 ? 3.972 13.895 -12.492 1.00 72.38 94 GLY A C 1
ATOM 668 O O . GLY A 1 94 ? 3.089 13.899 -11.635 1.00 72.38 94 GLY A O 1
ATOM 669 N N . LEU A 1 95 ? 4.897 12.928 -12.547 1.00 73.31 95 LEU A N 1
ATOM 670 C CA . LEU A 1 95 ? 4.993 11.848 -11.554 1.00 73.31 95 LEU A CA 1
ATOM 671 C C . LEU A 1 95 ? 5.377 12.411 -10.179 1.00 73.31 95 LEU A C 1
ATOM 673 O O . LEU A 1 95 ? 4.735 12.097 -9.177 1.00 73.31 95 LEU A O 1
ATOM 677 N N . LEU A 1 96 ? 6.362 13.313 -10.149 1.00 77.38 96 LEU A N 1
ATOM 678 C CA . LEU A 1 96 ? 6.810 13.979 -8.926 1.00 77.38 96 LEU A CA 1
ATOM 679 C C . LEU A 1 96 ? 5.672 14.780 -8.270 1.00 77.38 96 LEU A C 1
ATOM 681 O O . LEU A 1 96 ? 5.473 14.707 -7.059 1.00 77.38 96 LEU A O 1
ATOM 685 N N . GLY A 1 97 ? 4.877 15.490 -9.078 1.00 77.75 97 GLY A N 1
ATOM 686 C CA . GLY A 1 97 ? 3.696 16.221 -8.619 1.00 77.75 97 GLY A CA 1
ATOM 687 C C . GLY A 1 97 ? 2.624 15.307 -8.021 1.00 77.75 97 GLY A C 1
ATOM 688 O O . GLY A 1 97 ? 2.094 15.605 -6.952 1.00 77.75 97 GLY A O 1
ATOM 689 N N . LYS A 1 98 ? 2.339 14.160 -8.652 1.00 79.31 98 LYS A N 1
ATOM 690 C CA . LYS A 1 98 ? 1.391 13.164 -8.117 1.00 79.31 98 LYS A CA 1
ATOM 691 C C . LYS A 1 98 ? 1.860 12.594 -6.777 1.00 79.31 98 LYS A C 1
ATOM 693 O O . LYS A 1 98 ? 1.056 12.487 -5.852 1.00 79.31 98 LYS A O 1
ATOM 698 N N . ILE A 1 99 ? 3.152 12.285 -6.656 1.00 81.44 99 ILE A N 1
ATOM 699 C CA . ILE A 1 99 ? 3.746 11.803 -5.403 1.00 81.44 99 ILE A CA 1
ATOM 700 C C . ILE A 1 99 ? 3.656 12.879 -4.315 1.00 81.44 99 ILE A C 1
ATOM 702 O O . ILE A 1 99 ? 3.220 12.591 -3.201 1.00 81.44 99 ILE A O 1
ATOM 706 N N . GLY A 1 100 ? 3.994 14.129 -4.644 1.00 80.62 100 GLY A N 1
ATOM 707 C CA . GLY A 1 100 ? 3.906 15.261 -3.721 1.00 80.62 100 GLY A CA 1
ATOM 708 C C . GLY A 1 100 ? 2.484 15.518 -3.216 1.00 80.62 100 GLY A C 1
ATOM 709 O O . GLY A 1 100 ? 2.275 15.655 -2.012 1.00 80.62 100 GLY A O 1
ATOM 710 N N . ILE A 1 101 ? 1.488 15.516 -4.110 1.00 83.69 101 ILE A N 1
ATOM 711 C CA . ILE A 1 101 ? 0.072 15.656 -3.734 1.00 83.69 101 ILE A CA 1
ATOM 712 C C . ILE A 1 101 ? -0.353 14.501 -2.827 1.00 83.69 101 ILE A C 1
ATOM 714 O O . ILE A 1 101 ? -0.965 14.735 -1.788 1.00 83.69 101 ILE A O 1
ATOM 718 N N . GLY A 1 102 ? -0.002 13.262 -3.177 1.00 80.38 102 GLY A N 1
ATOM 719 C CA . GLY A 1 102 ? -0.335 12.102 -2.355 1.00 80.38 102 GLY A CA 1
ATOM 720 C C . GLY A 1 102 ? 0.253 12.192 -0.941 1.00 80.38 102 GLY A C 1
ATOM 721 O O . GLY A 1 102 ? -0.444 11.907 0.031 1.00 80.38 102 GLY A O 1
ATOM 722 N N . LEU A 1 103 ? 1.498 12.660 -0.805 1.00 84.19 103 LEU A N 1
ATOM 723 C CA . LEU A 1 103 ? 2.139 12.909 0.491 1.00 84.19 103 LEU A CA 1
ATOM 724 C C . LEU A 1 103 ? 1.408 13.978 1.313 1.00 84.19 103 LEU 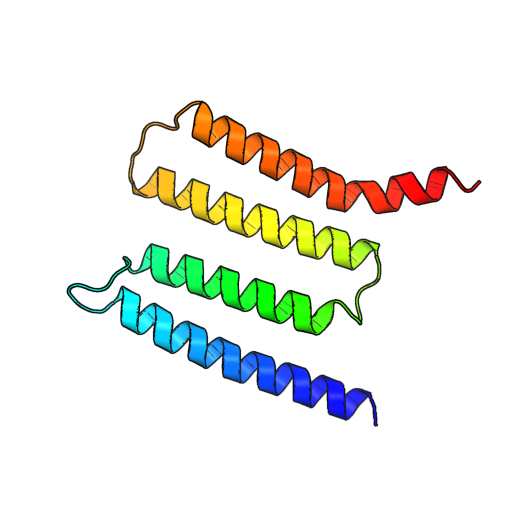A C 1
ATOM 726 O O . LEU A 1 103 ? 1.197 13.790 2.511 1.00 84.19 103 LEU A O 1
ATOM 730 N N . LEU A 1 104 ? 0.988 15.075 0.678 1.00 86.25 104 LEU A N 1
ATOM 731 C CA . LEU A 1 104 ? 0.210 16.125 1.342 1.00 86.25 104 LEU A CA 1
ATOM 732 C C . LEU A 1 104 ? -1.144 15.605 1.830 1.00 86.25 104 LEU A C 1
ATOM 734 O O . LEU A 1 104 ? -1.541 15.894 2.959 1.00 86.25 104 LEU A O 1
ATOM 738 N N . VAL A 1 105 ? -1.833 14.803 1.016 1.00 85.19 105 VAL A N 1
ATOM 739 C CA . VAL A 1 105 ? -3.105 14.183 1.405 1.00 85.19 105 VAL A CA 1
ATOM 740 C C . VAL A 1 105 ? -2.897 13.207 2.568 1.00 85.19 105 VAL A C 1
ATOM 742 O O . VAL A 1 105 ? -3.651 13.253 3.539 1.00 85.19 105 VAL A O 1
ATOM 745 N N . ALA A 1 106 ? -1.850 12.376 2.532 1.00 84.00 106 ALA A N 1
ATOM 746 C CA . ALA A 1 106 ? -1.516 11.479 3.639 1.00 84.00 106 ALA A CA 1
ATOM 747 C C . ALA A 1 106 ? -1.257 12.253 4.945 1.00 84.00 106 ALA A C 1
ATOM 749 O O . ALA A 1 106 ? -1.794 11.900 5.994 1.00 84.00 106 ALA A O 1
ATOM 750 N N . LEU A 1 107 ? -0.496 13.351 4.882 1.00 83.75 107 LEU A N 1
ATOM 751 C CA . LEU A 1 107 ? -0.264 14.236 6.028 1.00 83.75 107 LEU A CA 1
ATOM 752 C C . LEU A 1 107 ? -1.561 14.855 6.554 1.00 83.75 107 LEU A C 1
ATOM 754 O O . LEU A 1 107 ? -1.764 14.897 7.769 1.00 83.75 107 LEU A O 1
ATOM 758 N N . ALA A 1 108 ? -2.457 15.288 5.666 1.00 83.50 108 ALA A N 1
ATOM 759 C CA . ALA A 1 108 ? -3.748 15.840 6.058 1.00 83.50 108 ALA A CA 1
ATOM 760 C C . ALA A 1 108 ? -4.569 14.826 6.869 1.00 83.50 108 ALA A C 1
ATOM 762 O O . ALA A 1 108 ? -5.077 15.180 7.929 1.00 83.50 108 ALA A O 1
ATOM 763 N N . PHE A 1 109 ? -4.623 13.555 6.458 1.00 82.12 109 PHE A N 1
ATOM 764 C CA . PHE A 1 109 ? -5.340 12.513 7.205 1.00 82.12 109 PHE A CA 1
ATOM 765 C C . PHE A 1 109 ? -4.752 12.226 8.597 1.00 82.12 109 PHE A C 1
ATOM 767 O O . PHE A 1 109 ? -5.494 11.878 9.516 1.00 82.12 109 PHE A O 1
ATOM 774 N N . VAL A 1 110 ? -3.443 12.416 8.791 1.00 81.62 110 VAL A N 1
ATOM 775 C CA . VAL A 1 110 ? -2.792 12.249 10.105 1.00 81.62 110 VAL A CA 1
ATOM 776 C C . VAL A 1 110 ? -3.015 13.461 11.015 1.00 81.62 110 VAL A C 1
ATOM 778 O O . VAL A 1 110 ? -3.215 13.304 12.222 1.00 81.62 110 VAL A O 1
ATOM 781 N N . VAL A 1 111 ? -2.958 14.670 10.455 1.00 79.88 111 VAL A N 1
ATOM 782 C CA . VAL A 1 111 ? -2.962 15.934 11.211 1.00 79.88 111 VAL A CA 1
ATOM 783 C C . VAL A 1 111 ? -4.381 16.463 11.454 1.00 79.88 111 VAL A C 1
ATOM 785 O O . VAL A 1 111 ? -4.648 17.090 12.477 1.00 79.88 111 VAL A O 1
ATOM 788 N N . TRP A 1 112 ? -5.333 16.180 10.569 1.00 78.31 112 TRP A N 1
ATOM 789 C CA . TRP A 1 112 ? -6.712 16.663 10.686 1.00 78.31 112 TRP A CA 1
ATOM 790 C C . TRP A 1 112 ? -7.387 16.331 12.034 1.00 78.31 112 TRP A C 1
ATOM 792 O O . TRP A 1 112 ? -7.944 17.237 12.667 1.00 78.31 112 TRP A O 1
ATOM 802 N N . PRO A 1 113 ? -7.286 15.094 12.567 1.00 73.25 113 PRO A N 1
ATOM 803 C CA . PRO A 1 113 ? -7.899 14.759 13.851 1.00 73.25 113 PRO A CA 1
ATOM 804 C C . PRO A 1 113 ? -7.297 15.527 15.038 1.00 73.25 113 PRO A C 1
ATOM 806 O O . PRO A 1 113 ? -7.995 15.765 16.020 1.00 73.25 113 PRO A O 1
ATOM 809 N N . SER A 1 114 ? -6.022 15.936 14.979 1.00 71.12 114 SER A N 1
ATOM 810 C CA . SER A 1 114 ? -5.389 16.706 16.061 1.00 71.12 114 SER A CA 1
ATOM 811 C C . SER A 1 114 ? -5.710 18.201 15.997 1.00 71.12 114 SER A C 1
ATOM 813 O O . SER A 1 114 ? -5.789 18.840 17.045 1.00 71.12 114 SER A O 1
ATOM 815 N N . LEU A 1 115 ? -5.948 18.747 14.801 1.00 66.00 115 LEU A N 1
ATOM 816 C CA . LEU A 1 115 ? -6.374 20.137 14.614 1.00 66.00 115 LEU A CA 1
ATOM 817 C C . LEU A 1 115 ? -7.851 20.347 14.964 1.00 66.00 115 LEU A C 1
ATOM 819 O O . LEU A 1 115 ? -8.176 21.320 15.639 1.00 66.00 115 LEU A O 1
ATOM 823 N N . SER A 1 116 ? -8.731 19.416 14.583 1.00 60.56 116 SER A N 1
ATOM 824 C CA . SER A 1 116 ? -10.170 19.512 14.886 1.00 60.56 116 SER A CA 1
ATOM 825 C C . SER A 1 116 ? -10.469 19.586 16.390 1.00 60.56 116 SER A C 1
ATOM 827 O O . SER A 1 116 ? -11.402 20.267 16.802 1.00 60.56 116 SER A O 1
ATOM 829 N N . ARG A 1 117 ? -9.628 18.960 17.222 1.00 57.72 117 ARG A N 1
ATOM 830 C CA . ARG A 1 117 ? -9.773 18.946 18.684 1.00 57.72 117 ARG A CA 1
ATOM 831 C C . ARG A 1 117 ? -9.408 20.275 19.357 1.00 57.72 117 ARG A C 1
ATOM 833 O O . ARG A 1 117 ? -9.824 20.499 20.483 1.00 57.72 117 ARG A O 1
ATOM 840 N N . ARG A 1 118 ? -8.640 21.141 18.682 1.00 55.44 118 ARG A N 1
ATOM 841 C CA . ARG A 1 118 ? -8.246 22.472 19.186 1.00 55.44 118 ARG A CA 1
ATOM 842 C C . ARG A 1 118 ? -9.269 23.570 18.884 1.00 55.44 118 ARG A C 1
ATOM 844 O O . ARG A 1 118 ? -9.149 24.653 19.431 1.00 55.44 118 ARG A O 1
ATOM 851 N N . GLY A 1 119 ? -10.231 23.320 17.993 1.00 51.38 119 GLY A N 1
ATOM 852 C CA . GLY A 1 119 ? -11.278 24.290 17.639 1.00 51.38 119 GLY A CA 1
ATOM 853 C C . GLY A 1 119 ? -12.529 24.214 18.518 1.00 51.38 119 GLY A C 1
ATOM 854 O O . GLY A 1 119 ? -13.473 24.961 18.288 1.00 51.38 119 GLY A O 1
ATOM 855 N N . THR A 1 120 ? -12.559 23.285 19.474 1.00 49.56 120 THR A N 1
ATOM 856 C CA . THR A 1 120 ? -13.691 23.032 20.381 1.00 49.56 120 THR A CA 1
ATOM 857 C C . THR A 1 120 ? -13.391 23.392 21.840 1.00 49.56 120 THR A C 1
ATOM 859 O O . THR A 1 120 ? -14.175 23.023 22.711 1.00 49.56 120 THR A O 1
ATOM 862 N N . GLU A 1 121 ? -12.269 24.068 22.105 1.00 41.03 121 GLU A N 1
ATOM 863 C CA . GLU A 1 121 ? -11.929 24.654 23.413 1.00 41.03 121 GLU A CA 1
ATOM 864 C C . GLU A 1 121 ? -12.106 26.175 23.391 1.00 41.03 121 GLU A C 1
ATOM 866 O O . GLU A 1 121 ? -11.725 26.795 22.369 1.00 41.03 121 GLU A O 1
#

Sequence (121 aa):
MSQSLTRIKFAVVGVVSLLIIGVLMRAGLAEGGPWGPFEAAAVAITMVAILLFKSTEAHLSTRQEGVALALLILLCLGIVAVDALIAGEAISGGLLGKIGIGLLVALAFVVWPSLSRRGTE

Organism: Haloferax larsenii (NCBI:txid302484)

Mean predicted aligned error: 8.06 Å

Radius of gyration: 17.91 Å; Cα contacts (8 Å, |Δi|>4): 76; chains: 1; bounding box: 35×42×45 Å

Secondary structure (DSSP, 8-state):
-HHHHHHHHHHHHHHHHHHHHHHHHHHHHSTT-SS-HHHHHHHHHHHHHHHHHHHHGGGS-HHHHHHHHHHHHHHHHHHHHHHHHHTT----HHHHHHHHHHHHHHHHHHHHHHHHTTS--